Protein AF-A0AB73KY58-F1 (afdb_monomer)

Radius of gyration: 28.58 Å; Cα contacts (8 Å, |Δi|>4): 108; chains: 1; bounding box: 56×26×96 Å

Structure (mmCIF, N/CA/C/O backbone):
data_AF-A0AB73KY58-F1
#
_entry.id   AF-A0AB73KY58-F1
#
loop_
_atom_site.group_PDB
_atom_site.id
_atom_site.type_symbol
_atom_site.label_atom_id
_atom_site.label_alt_id
_atom_site.label_comp_id
_atom_site.label_asym_id
_atom_site.label_entity_id
_atom_site.label_seq_id
_atom_site.pdbx_PDB_ins_code
_atom_site.Cartn_x
_atom_site.Cartn_y
_atom_site.Cartn_z
_atom_site.occupancy
_atom_site.B_iso_or_equiv
_atom_site.auth_seq_id
_atom_site.auth_comp_id
_atom_site.auth_asym_id
_atom_site.auth_atom_id
_atom_site.pdbx_PDB_model_num
ATOM 1 N N . VAL A 1 1 ? 0.627 1.378 1.146 1.00 59.81 1 VAL A N 1
ATOM 2 C CA . VAL A 1 1 ? 0.204 0.791 2.442 1.00 59.81 1 VAL A CA 1
ATOM 3 C C . VAL A 1 1 ? -0.352 1.924 3.287 1.00 59.81 1 VAL A C 1
ATOM 5 O O . VAL A 1 1 ? 0.440 2.684 3.802 1.00 59.81 1 VAL A O 1
ATOM 8 N N . HIS A 1 2 ? -1.676 2.113 3.322 1.00 84.25 2 HIS A N 1
ATOM 9 C CA . HIS A 1 2 ? -2.303 3.231 4.059 1.00 84.25 2 HIS A CA 1
ATOM 10 C C . HIS A 1 2 ? -3.602 2.809 4.751 1.00 84.25 2 HIS A C 1
ATOM 12 O O . HIS A 1 2 ? -3.779 3.080 5.932 1.00 84.25 2 HIS A O 1
ATOM 18 N N . VAL A 1 3 ? -4.466 2.043 4.069 1.00 92.62 3 VAL A N 1
ATOM 19 C CA . VAL A 1 3 ? -5.686 1.461 4.668 1.00 92.62 3 VAL A CA 1
ATOM 20 C C . VAL A 1 3 ? -5.381 0.729 5.979 1.00 92.62 3 VAL A C 1
ATOM 22 O O . VAL A 1 3 ? -6.012 1.001 6.996 1.00 92.62 3 VAL A O 1
ATOM 25 N N . ALA A 1 4 ? -4.373 -0.152 5.969 1.00 94.31 4 ALA A N 1
ATOM 26 C CA . ALA A 1 4 ? -3.958 -0.901 7.152 1.00 94.31 4 ALA A CA 1
ATOM 27 C C . ALA A 1 4 ? -3.543 0.013 8.312 1.00 94.31 4 ALA A C 1
ATOM 29 O O . ALA A 1 4 ? -3.963 -0.222 9.439 1.00 94.31 4 ALA A O 1
ATOM 30 N N . GLU A 1 5 ? -2.787 1.079 8.047 1.00 95.12 5 GLU A N 1
ATOM 31 C CA . GLU A 1 5 ? -2.341 2.031 9.073 1.00 95.12 5 GLU A CA 1
ATOM 32 C C . GLU A 1 5 ? -3.530 2.742 9.733 1.00 95.12 5 GLU A C 1
ATOM 34 O O . GLU A 1 5 ? -3.590 2.848 10.960 1.00 95.12 5 GLU A O 1
ATOM 39 N N . TYR A 1 6 ? -4.519 3.167 8.939 1.00 96.50 6 TYR A N 1
ATOM 40 C CA . TYR A 1 6 ? -5.745 3.771 9.463 1.00 96.50 6 TYR A CA 1
ATOM 41 C C . TYR A 1 6 ? -6.571 2.776 10.283 1.00 96.50 6 TYR A C 1
ATOM 43 O O . TYR A 1 6 ? -7.040 3.133 11.365 1.00 96.50 6 TYR A O 1
ATOM 51 N N . CYS A 1 7 ? -6.720 1.533 9.814 1.00 96.75 7 CYS A N 1
ATOM 52 C CA . CYS A 1 7 ? -7.422 0.490 10.563 1.00 96.75 7 CYS A CA 1
ATOM 53 C C . CYS A 1 7 ? -6.724 0.176 11.890 1.00 96.75 7 CYS A C 1
ATOM 55 O O . CYS A 1 7 ? -7.390 0.105 12.916 1.00 96.75 7 CYS A O 1
ATOM 57 N N . TRP A 1 8 ? -5.395 0.060 11.906 1.00 97.62 8 TRP A N 1
ATOM 58 C CA . TRP A 1 8 ? -4.621 -0.156 13.132 1.00 97.62 8 TRP A CA 1
ATOM 59 C C . TRP A 1 8 ? -4.722 1.016 14.106 1.00 97.62 8 TRP A C 1
ATOM 61 O O . TRP A 1 8 ? -4.942 0.824 15.301 1.00 97.62 8 TRP A O 1
ATOM 71 N N . THR A 1 9 ? -4.643 2.242 13.593 1.00 96.88 9 THR A N 1
ATOM 72 C CA . THR A 1 9 ? -4.819 3.449 14.410 1.00 96.88 9 THR A CA 1
ATOM 73 C C . THR A 1 9 ? -6.217 3.490 15.033 1.00 96.88 9 THR A C 1
ATOM 75 O O . THR A 1 9 ? -6.359 3.817 16.210 1.00 96.88 9 THR A O 1
ATOM 78 N N . ALA A 1 10 ? -7.251 3.100 14.280 1.00 97.31 10 ALA A N 1
ATOM 79 C CA . ALA A 1 10 ? -8.606 2.965 14.804 1.00 97.31 10 ALA A CA 1
ATOM 80 C C . ALA A 1 10 ? -8.734 1.816 15.819 1.00 97.31 10 ALA A C 1
ATOM 82 O O . ALA A 1 10 ? -9.376 2.003 16.847 1.00 97.31 10 ALA A O 1
ATOM 83 N N . ALA A 1 11 ? -8.080 0.671 15.597 1.00 97.88 11 ALA A N 1
ATOM 84 C CA . ALA A 1 11 ? -8.063 -0.450 16.540 1.00 97.88 11 ALA A CA 1
ATOM 85 C C . ALA A 1 11 ? -7.522 -0.019 17.911 1.00 97.88 11 ALA A C 1
ATOM 87 O O . ALA A 1 11 ? -8.091 -0.352 18.951 1.00 97.88 11 ALA A O 1
ATOM 88 N N . HIS A 1 12 ? -6.472 0.808 17.914 1.00 97.44 12 HIS A N 1
ATOM 89 C CA . HIS A 1 12 ? -5.882 1.356 19.134 1.00 97.44 12 HIS A CA 1
ATOM 90 C C . HIS A 1 12 ? -6.764 2.382 19.865 1.00 97.44 12 HIS A C 1
ATOM 92 O O . HIS A 1 12 ? -6.483 2.731 21.014 1.00 97.44 12 HIS A O 1
ATOM 98 N N . ALA A 1 13 ? -7.857 2.843 19.247 1.00 96.94 13 ALA A N 1
ATOM 99 C CA . ALA A 1 13 ? -8.878 3.624 19.939 1.00 96.94 13 ALA A CA 1
ATOM 100 C C . ALA A 1 13 ? -9.736 2.754 20.879 1.00 96.94 13 ALA A C 1
ATOM 102 O O . ALA A 1 13 ? -10.171 3.245 21.927 1.00 96.94 13 ALA A O 1
ATOM 103 N N . PHE A 1 14 ? -9.943 1.482 20.519 1.00 96.50 14 PHE A N 1
ATOM 104 C CA . PHE A 1 14 ? -10.747 0.505 21.262 1.00 96.50 14 PHE A CA 1
ATOM 105 C C . PHE A 1 14 ? -9.900 -0.341 22.219 1.00 96.50 14 PHE A C 1
ATOM 107 O O . PHE A 1 14 ? -10.304 -0.600 23.352 1.00 96.50 14 PHE A O 1
ATOM 114 N N . HIS A 1 15 ? -8.699 -0.737 21.794 1.00 96.94 15 HIS A N 1
ATOM 115 C CA . HIS A 1 15 ? -7.878 -1.722 22.497 1.00 96.94 15 HIS A CA 1
ATOM 116 C C . HIS A 1 15 ? -6.430 -1.237 22.696 1.00 96.94 15 HIS A C 1
ATOM 118 O O . HIS A 1 15 ? -5.907 -0.503 21.857 1.00 96.94 15 HIS A O 1
ATOM 124 N N . PRO A 1 16 ? -5.734 -1.634 23.779 1.00 96.19 16 PRO A N 1
ATOM 125 C CA . PRO A 1 16 ? -4.344 -1.233 24.001 1.00 96.19 16 PRO A CA 1
ATOM 126 C C . PRO A 1 16 ? -3.400 -1.666 22.860 1.00 96.19 16 PRO A C 1
ATOM 128 O O . PRO A 1 16 ? -3.583 -2.750 22.294 1.00 96.19 16 PRO A O 1
ATOM 131 N N . PRO A 1 17 ? -2.359 -0.879 22.534 1.00 95.56 17 PRO A N 1
ATOM 132 C CA . PRO A 1 17 ? -1.318 -1.305 21.600 1.00 95.56 17 PRO A CA 1
ATOM 133 C C . PRO A 1 17 ? -0.643 -2.615 22.023 1.00 95.56 17 PRO A C 1
ATOM 135 O O . PRO A 1 17 ? -0.339 -2.804 23.198 1.00 95.56 17 PRO A O 1
ATOM 138 N N . GLY A 1 18 ? -0.423 -3.517 21.061 1.00 93.88 18 GLY A N 1
ATOM 139 C CA . GLY A 1 18 ? 0.158 -4.847 21.299 1.00 93.88 18 GLY A CA 1
ATOM 140 C C . GLY A 1 18 ? -0.786 -5.866 21.951 1.00 93.88 18 GLY A C 1
ATOM 141 O O . GLY A 1 18 ? -0.338 -6.941 22.339 1.00 93.88 18 GLY A O 1
ATOM 142 N N . SER A 1 19 ? -2.074 -5.540 22.109 1.00 97.69 19 SER A N 1
ATOM 143 C CA . SER A 1 19 ? -3.078 -6.491 22.596 1.00 97.69 19 SER A CA 1
ATOM 144 C C . SER A 1 19 ? -3.600 -7.395 21.476 1.00 97.69 19 SER A C 1
ATOM 146 O O . SER A 1 19 ? -3.743 -6.971 20.325 1.00 97.69 19 SER A O 1
ATOM 148 N N . ARG A 1 20 ? -3.954 -8.635 21.830 1.00 97.69 20 ARG A N 1
ATOM 149 C CA . ARG A 1 20 ? -4.544 -9.603 20.893 1.00 97.69 20 ARG A CA 1
ATOM 150 C C . ARG A 1 20 ? -5.929 -9.158 20.419 1.00 97.69 20 ARG A C 1
ATOM 152 O O . ARG A 1 20 ? -6.349 -9.482 19.312 1.00 97.69 20 ARG A O 1
ATOM 159 N N . GLU A 1 21 ? -6.637 -8.404 21.249 1.00 97.75 21 GLU A N 1
ATOM 160 C CA . GLU A 1 21 ? -7.918 -7.790 20.923 1.00 97.75 21 GLU A CA 1
ATOM 161 C C . GLU A 1 21 ? -7.753 -6.744 19.812 1.00 97.75 21 GLU A C 1
ATOM 163 O O . GLU A 1 21 ? -8.520 -6.764 18.852 1.00 97.75 21 GLU A O 1
ATOM 168 N N . ALA A 1 22 ? -6.715 -5.895 19.877 1.00 97.50 22 ALA A N 1
ATOM 169 C CA . ALA A 1 22 ? -6.402 -4.949 18.802 1.00 97.50 22 ALA A CA 1
ATOM 170 C C . ALA A 1 22 ? -6.052 -5.670 17.491 1.00 97.50 22 ALA A C 1
ATOM 172 O O . ALA A 1 22 ? -6.542 -5.280 16.433 1.00 97.50 22 ALA A O 1
ATOM 173 N N . GLU A 1 23 ? -5.238 -6.729 17.568 1.00 97.62 23 GLU A N 1
ATOM 174 C CA . GLU A 1 23 ? -4.880 -7.572 16.418 1.00 97.62 23 GLU A CA 1
ATOM 175 C C . GLU A 1 23 ? -6.106 -8.194 15.754 1.00 97.62 23 GLU A C 1
ATOM 177 O O . GLU A 1 23 ? -6.289 -8.062 14.545 1.00 97.62 23 GLU A O 1
ATOM 182 N N . THR A 1 24 ? -6.963 -8.834 16.550 1.00 98.06 24 THR A N 1
ATOM 183 C CA . THR A 1 24 ? -8.178 -9.496 16.058 1.00 98.06 24 THR A CA 1
ATOM 184 C C . THR A 1 24 ? -9.112 -8.476 15.418 1.00 98.06 24 THR A C 1
ATOM 186 O O . THR A 1 24 ? -9.555 -8.660 14.288 1.00 98.06 24 THR A O 1
ATOM 189 N N . TRP A 1 25 ? -9.338 -7.348 16.093 1.00 98.06 25 TRP A N 1
ATOM 190 C CA . TRP A 1 25 ? -10.201 -6.289 15.587 1.00 98.06 25 TRP A CA 1
ATOM 191 C C . TRP A 1 25 ? -9.691 -5.719 14.255 1.00 98.06 25 TRP A C 1
ATOM 193 O O . TRP A 1 25 ? -10.465 -5.548 13.309 1.00 98.06 25 TRP A O 1
ATOM 203 N N . ALA A 1 26 ? -8.385 -5.447 14.147 1.00 97.69 26 ALA A N 1
ATOM 204 C CA . ALA A 1 26 ? -7.791 -4.933 12.916 1.00 97.69 26 ALA A CA 1
ATOM 205 C C . ALA A 1 26 ? -7.884 -5.963 11.782 1.00 97.69 26 ALA A C 1
ATOM 207 O O . ALA A 1 26 ? -8.256 -5.605 10.662 1.00 97.69 26 ALA A O 1
ATOM 208 N N . ALA A 1 27 ? -7.597 -7.235 12.070 1.00 97.56 27 ALA A N 1
ATOM 209 C CA . ALA A 1 27 ? -7.695 -8.323 11.105 1.00 97.56 27 ALA A CA 1
ATOM 210 C C . ALA A 1 27 ? -9.125 -8.493 10.571 1.00 97.56 27 ALA A C 1
ATOM 212 O O . ALA A 1 27 ? -9.307 -8.607 9.358 1.00 97.56 27 ALA A O 1
ATOM 213 N N . ASP A 1 28 ? -10.138 -8.431 11.438 1.00 97.94 28 ASP A N 1
ATOM 214 C CA . ASP A 1 28 ? -11.545 -8.551 11.046 1.00 97.94 28 ASP A CA 1
ATOM 215 C C . ASP A 1 28 ? -11.958 -7.426 10.089 1.00 97.94 28 ASP A C 1
ATOM 217 O O . ASP A 1 28 ? -12.532 -7.674 9.022 1.00 97.94 28 ASP A O 1
ATOM 221 N N . LYS A 1 29 ? -11.620 -6.173 10.424 1.00 97.75 29 LYS A N 1
ATOM 222 C CA . LYS A 1 29 ? -11.950 -5.018 9.574 1.00 97.75 29 LYS A CA 1
ATOM 223 C C . LYS A 1 29 ? -11.192 -5.040 8.254 1.00 97.75 29 LYS A C 1
ATOM 225 O O . LYS A 1 29 ? -11.796 -4.788 7.212 1.00 97.75 29 LYS A O 1
ATOM 230 N N . LEU A 1 30 ? -9.909 -5.396 8.266 1.00 97.19 30 LEU A N 1
ATOM 231 C CA . LEU A 1 30 ? -9.120 -5.520 7.040 1.00 97.19 30 LEU A CA 1
ATOM 232 C C . LEU A 1 30 ? -9.628 -6.648 6.146 1.00 97.19 30 LEU A C 1
ATOM 234 O O . LEU A 1 30 ? -9.729 -6.455 4.939 1.00 97.19 30 LEU A O 1
ATOM 238 N N . THR A 1 31 ? -10.027 -7.781 6.721 1.00 97.50 31 THR A N 1
ATOM 239 C CA . THR A 1 31 ? -10.628 -8.891 5.969 1.00 97.50 31 THR A CA 1
ATOM 240 C C . THR A 1 31 ? -11.934 -8.461 5.306 1.00 97.50 31 THR A C 1
ATOM 242 O O . THR A 1 31 ? -12.145 -8.738 4.127 1.00 97.50 31 THR A O 1
ATOM 245 N N . ALA A 1 32 ? -12.788 -7.717 6.016 1.00 97.75 32 ALA A N 1
ATOM 246 C CA . ALA A 1 32 ? -14.008 -7.165 5.431 1.00 97.75 32 ALA A CA 1
ATOM 247 C C . ALA A 1 32 ? -13.710 -6.191 4.276 1.00 97.75 32 ALA A C 1
ATOM 249 O O . ALA A 1 32 ? -14.371 -6.252 3.242 1.00 97.75 32 ALA A O 1
ATOM 250 N N . ILE A 1 33 ? -12.705 -5.324 4.421 1.00 97.19 33 ILE A N 1
ATOM 251 C CA . ILE A 1 33 ? -12.285 -4.397 3.360 1.00 97.19 33 ILE A CA 1
ATOM 252 C C . ILE A 1 33 ? -11.747 -5.162 2.141 1.00 97.19 33 ILE A C 1
ATOM 254 O O . ILE A 1 33 ? -12.127 -4.851 1.017 1.00 97.19 33 ILE A O 1
ATOM 258 N N . LEU A 1 34 ? -10.921 -6.193 2.349 1.00 96.00 34 LEU A N 1
ATOM 259 C CA . LEU A 1 34 ? -10.421 -7.063 1.276 1.00 96.00 34 LEU A CA 1
ATOM 260 C C . LEU A 1 34 ? -11.552 -7.795 0.541 1.00 96.00 34 LEU A C 1
ATOM 262 O O . LEU A 1 34 ? -11.438 -8.045 -0.653 1.00 96.00 34 LEU A O 1
ATOM 266 N N . ALA A 1 35 ? -12.652 -8.087 1.234 1.00 96.81 35 ALA A N 1
ATOM 267 C CA . ALA A 1 35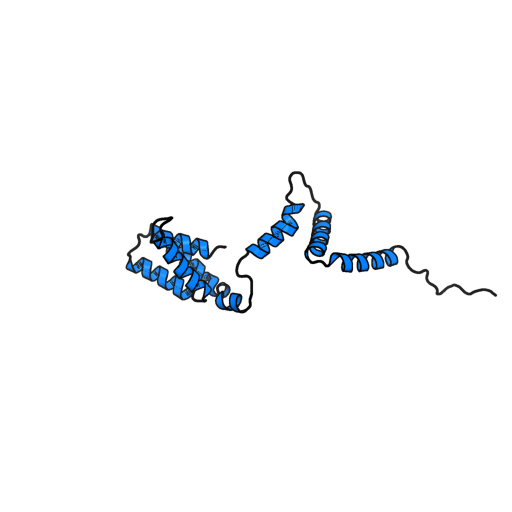 ? -13.867 -8.658 0.660 1.00 96.81 35 ALA A CA 1
ATOM 268 C C . ALA A 1 35 ? -14.798 -7.615 -0.002 1.00 96.81 35 ALA A C 1
ATOM 270 O O . ALA A 1 35 ? -15.953 -7.924 -0.282 1.00 96.81 35 ALA A O 1
ATOM 271 N N . GLY A 1 36 ? -14.337 -6.378 -0.230 1.00 96.44 36 GLY A N 1
ATOM 272 C CA . GLY A 1 36 ? -15.119 -5.328 -0.896 1.00 96.44 36 GLY A CA 1
ATOM 273 C C . GLY A 1 36 ? -16.120 -4.610 0.016 1.00 96.44 36 GLY A C 1
ATOM 274 O O . GLY A 1 36 ? -16.964 -3.847 -0.449 1.00 96.44 36 GLY A O 1
ATOM 275 N N . HIS A 1 37 ? -16.049 -4.814 1.334 1.00 97.69 37 HIS A N 1
ATOM 276 C CA . HIS A 1 37 ? -16.998 -4.247 2.298 1.00 97.69 37 HIS A CA 1
ATOM 277 C C . HIS A 1 37 ? -16.447 -3.024 3.044 1.00 97.69 37 HIS A C 1
ATOM 279 O O . HIS A 1 37 ? -16.710 -2.857 4.237 1.00 97.69 37 HIS A O 1
ATOM 285 N N . ALA A 1 38 ? -15.686 -2.162 2.362 1.00 97.31 38 ALA A N 1
ATOM 286 C CA . ALA A 1 38 ? -15.038 -1.003 2.979 1.00 97.31 38 ALA A CA 1
ATOM 287 C C . ALA A 1 38 ? -16.028 -0.002 3.604 1.00 97.31 38 ALA A C 1
ATOM 289 O O . ALA A 1 38 ? -15.823 0.431 4.738 1.00 97.31 38 ALA A O 1
ATOM 290 N N . ASP A 1 39 ? -17.126 0.309 2.910 1.00 97.69 39 ASP A N 1
ATOM 291 C CA . ASP A 1 39 ? -18.170 1.219 3.407 1.00 97.69 39 ASP A CA 1
ATOM 292 C C . ASP A 1 39 ? -18.875 0.665 4.657 1.00 97.69 39 ASP A C 1
ATOM 294 O O . ASP A 1 39 ? -19.017 1.338 5.684 1.00 97.69 39 ASP A O 1
ATOM 298 N N . ARG A 1 40 ? -19.223 -0.628 4.618 1.00 97.88 40 ARG A N 1
ATOM 299 C CA . ARG A 1 40 ? -19.792 -1.334 5.770 1.00 97.88 40 ARG A CA 1
ATOM 300 C C . ARG A 1 40 ? -18.827 -1.322 6.953 1.00 97.88 40 ARG A C 1
ATOM 302 O O . ARG A 1 40 ? -19.238 -0.997 8.063 1.00 97.88 40 ARG A O 1
ATOM 309 N N . ALA A 1 41 ? -17.553 -1.646 6.726 1.00 97.75 41 ALA A N 1
ATOM 310 C CA . ALA A 1 41 ? -16.539 -1.649 7.775 1.00 97.75 41 ALA A CA 1
ATOM 311 C C 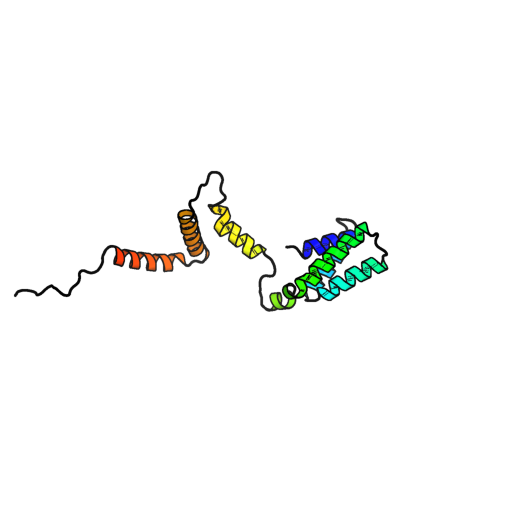. ALA A 1 41 ? -16.406 -0.262 8.424 1.00 97.75 41 ALA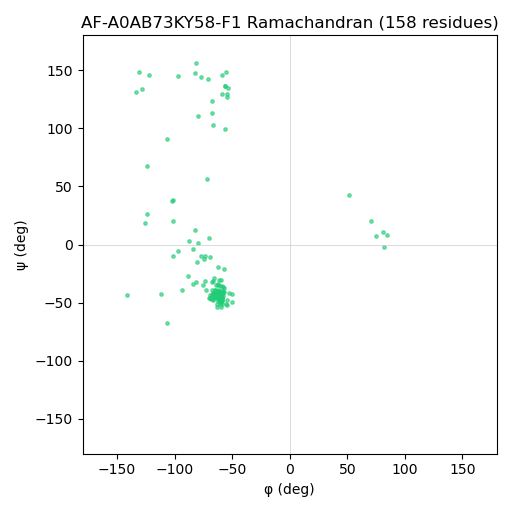 A C 1
ATOM 313 O O . ALA A 1 41 ? -16.427 -0.169 9.651 1.00 97.75 41 ALA A O 1
ATOM 314 N N . ALA A 1 42 ? -16.358 0.809 7.623 1.00 97.75 42 ALA A N 1
ATOM 315 C CA . ALA A 1 42 ? -16.317 2.185 8.113 1.00 97.75 42 ALA A CA 1
ATOM 316 C C . ALA A 1 42 ? -17.543 2.524 8.980 1.00 97.75 42 ALA A C 1
ATOM 318 O O . ALA A 1 42 ? -17.398 3.047 10.089 1.00 97.75 42 ALA A O 1
ATOM 319 N N . THR A 1 43 ? -18.742 2.173 8.512 1.00 98.00 43 THR A N 1
ATOM 320 C CA . THR A 1 43 ? -19.998 2.401 9.241 1.00 98.00 43 THR A CA 1
ATOM 321 C C . THR A 1 43 ? -20.025 1.648 10.572 1.00 98.00 43 THR A C 1
ATOM 323 O O . THR A 1 43 ? -20.334 2.233 11.612 1.00 98.00 43 THR A O 1
ATOM 326 N N . GLU A 1 44 ? -19.648 0.367 10.571 1.00 97.75 44 GLU A N 1
ATOM 327 C CA . GLU A 1 44 ? -19.586 -0.461 11.779 1.00 97.75 44 GLU A CA 1
ATOM 328 C C . GLU A 1 44 ? -18.595 0.098 12.807 1.00 97.75 44 GLU A C 1
ATOM 330 O O . GLU A 1 44 ? -18.896 0.119 13.999 1.00 97.75 44 GLU A O 1
ATOM 335 N N . MET A 1 45 ? -17.429 0.580 12.364 1.00 97.25 45 MET A N 1
ATOM 336 C CA . MET A 1 45 ? -16.427 1.186 13.248 1.00 97.25 45 MET A CA 1
ATOM 337 C C . MET A 1 45 ? -16.970 2.443 13.941 1.00 97.25 45 MET A C 1
ATOM 339 O O . MET A 1 45 ? -16.829 2.595 15.157 1.00 97.25 45 MET A O 1
ATOM 343 N N . THR A 1 46 ? -17.637 3.329 13.195 1.00 97.31 46 THR A N 1
ATOM 344 C CA . THR A 1 46 ? -18.262 4.534 13.762 1.00 97.31 46 THR A CA 1
ATOM 345 C C . THR A 1 46 ? -19.404 4.183 14.719 1.00 97.31 46 THR A C 1
ATOM 347 O O . THR A 1 46 ? -19.511 4.782 15.794 1.00 97.31 46 THR A O 1
ATOM 350 N N . ALA A 1 47 ? -20.228 3.191 14.369 1.00 97.75 47 ALA A N 1
ATOM 351 C CA . ALA A 1 47 ? -21.313 2.714 15.221 1.00 97.75 47 ALA A CA 1
ATOM 352 C C . ALA A 1 47 ? -20.786 2.125 16.540 1.00 97.75 47 ALA A C 1
ATOM 354 O O . ALA A 1 47 ? -21.286 2.477 17.609 1.00 97.75 47 ALA A O 1
ATOM 355 N N . GLN A 1 48 ? -19.731 1.308 16.485 1.00 97.62 48 GLN A N 1
ATOM 356 C CA . GLN A 1 48 ? -19.081 0.753 17.672 1.00 97.62 48 GLN A CA 1
ATOM 357 C C . GLN A 1 48 ? -18.509 1.865 18.565 1.00 97.62 48 GLN A C 1
ATOM 359 O O . GLN A 1 48 ? -18.770 1.890 19.766 1.00 97.62 48 GLN A O 1
ATOM 364 N N . ALA A 1 49 ? -17.813 2.851 17.984 1.00 97.38 49 ALA A N 1
ATOM 365 C CA . ALA A 1 49 ? -17.289 3.994 18.737 1.00 97.38 49 ALA A CA 1
ATOM 366 C C . ALA A 1 49 ? -18.394 4.793 19.450 1.00 97.38 49 ALA A C 1
ATOM 368 O O . ALA A 1 49 ? -18.176 5.350 20.529 1.00 97.38 49 ALA A O 1
ATOM 369 N N . ALA A 1 50 ? -19.579 4.915 18.841 1.00 97.06 50 ALA A N 1
ATOM 370 C CA . ALA A 1 50 ? -20.746 5.534 19.468 1.00 97.06 50 ALA A CA 1
ATOM 371 C C . ALA A 1 50 ? -21.317 4.667 20.600 1.00 97.06 50 ALA A C 1
ATOM 373 O O . ALA A 1 50 ? -21.541 5.189 21.691 1.00 97.06 50 ALA A O 1
ATOM 374 N N . ALA A 1 51 ? -21.482 3.362 20.372 1.00 97.62 51 ALA A N 1
ATOM 375 C CA . ALA A 1 51 ? -22.007 2.421 21.359 1.00 97.62 51 ALA A CA 1
ATOM 376 C C . ALA A 1 51 ? -21.136 2.350 22.624 1.00 97.62 51 ALA A C 1
ATOM 378 O O . ALA A 1 51 ? -21.662 2.425 23.731 1.00 97.62 51 ALA A O 1
ATOM 379 N N . GLU A 1 52 ? -19.811 2.305 22.466 1.00 96.62 52 GLU A N 1
ATOM 380 C CA . GLU A 1 52 ? -18.841 2.290 23.573 1.00 96.62 52 GLU A CA 1
ATOM 381 C C . GLU A 1 52 ? -18.573 3.679 24.179 1.00 96.62 52 GLU A C 1
ATOM 383 O O . GLU A 1 52 ? -17.760 3.816 25.089 1.00 96.62 52 GLU A O 1
ATOM 388 N N . GLN A 1 53 ? -19.239 4.725 23.673 1.00 96.44 53 GLN A N 1
ATOM 389 C CA . GLN A 1 53 ? -19.097 6.108 24.142 1.00 96.44 53 GLN A CA 1
ATOM 390 C C . GLN A 1 53 ? -17.633 6.57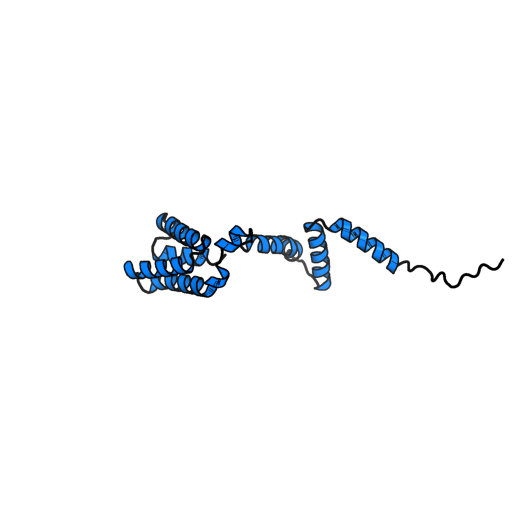1 24.208 1.00 96.44 53 GLN A C 1
ATOM 392 O O . GLN A 1 53 ? -17.221 7.258 25.145 1.00 96.44 53 GLN A O 1
ATOM 397 N N . LEU A 1 54 ? -16.842 6.228 23.179 1.00 95.94 54 LEU A N 1
ATOM 398 C CA . LEU A 1 54 ? -15.433 6.610 23.131 1.00 95.94 54 LEU A CA 1
ATOM 399 C C . LEU A 1 54 ? -15.263 8.129 23.322 1.00 95.94 54 LEU A C 1
ATOM 401 O O . LEU A 1 54 ? -15.969 8.905 22.653 1.00 95.94 54 LEU A O 1
ATOM 405 N N . PRO A 1 55 ? -14.304 8.562 24.170 1.00 95.25 55 PRO A N 1
ATOM 406 C CA . PRO A 1 55 ? -13.968 9.970 24.337 1.00 95.25 55 PRO A CA 1
ATOM 407 C C . PRO A 1 55 ? -13.600 10.614 23.002 1.00 95.25 55 PRO A C 1
ATOM 409 O O . PRO A 1 55 ? -12.991 9.966 22.148 1.00 95.25 55 PRO A O 1
ATOM 412 N N . ALA A 1 56 ? -13.896 11.907 22.845 1.00 93.25 56 ALA A N 1
ATOM 413 C CA . ALA A 1 56 ? -13.653 12.645 21.601 1.00 93.25 56 ALA A CA 1
ATOM 414 C C . ALA A 1 56 ? -12.217 12.469 21.068 1.00 93.25 56 ALA A C 1
ATOM 416 O O . ALA A 1 56 ? -12.030 12.194 19.887 1.00 93.25 56 ALA A O 1
ATOM 417 N N . ALA A 1 57 ? -11.219 12.512 21.958 1.00 92.12 57 ALA A N 1
ATOM 418 C CA . ALA A 1 57 ? -9.813 12.331 21.600 1.00 92.12 57 ALA A CA 1
ATOM 419 C C . ALA A 1 57 ? -9.508 10.963 20.956 1.00 92.12 57 ALA A C 1
ATOM 421 O O . ALA A 1 57 ? -8.678 10.886 20.057 1.00 92.12 57 ALA A O 1
ATOM 422 N N . ARG A 1 58 ? -10.179 9.885 21.387 1.00 92.25 58 ARG A N 1
ATOM 423 C CA . ARG A 1 58 ? -10.011 8.543 20.797 1.00 92.25 58 ARG A CA 1
ATOM 424 C C . ARG A 1 58 ? -10.879 8.347 19.559 1.00 92.25 58 ARG A C 1
ATOM 426 O O . ARG A 1 58 ? -10.461 7.690 18.612 1.00 92.25 58 ARG A O 1
ATOM 433 N N . ARG A 1 59 ? -12.072 8.948 19.544 1.00 95.38 59 ARG A N 1
ATOM 434 C CA . ARG A 1 59 ? -13.003 8.894 18.410 1.00 95.38 59 ARG A CA 1
ATOM 435 C C . ARG A 1 59 ? -12.397 9.480 17.134 1.00 95.38 59 ARG A C 1
ATOM 437 O O . ARG A 1 59 ? -12.714 8.994 16.056 1.00 95.38 59 ARG A O 1
ATOM 444 N N . GLU A 1 60 ? -11.501 10.460 17.245 1.00 96.44 60 GLU A N 1
ATOM 445 C CA . GLU A 1 60 ? -10.856 11.090 16.085 1.00 96.44 60 GLU A CA 1
ATOM 446 C C . GLU A 1 60 ? -10.098 10.093 15.193 1.00 96.44 60 GLU A C 1
ATOM 448 O O . GLU A 1 60 ? -10.150 10.201 13.966 1.00 96.44 60 GLU A O 1
ATOM 453 N N . ALA A 1 61 ? -9.461 9.075 15.783 1.00 96.50 61 ALA A N 1
ATOM 454 C CA . ALA A 1 61 ? -8.803 8.005 15.032 1.00 96.50 61 ALA A CA 1
ATOM 455 C C . ALA A 1 61 ? -9.803 7.212 14.172 1.00 96.50 61 ALA A C 1
ATOM 457 O O . ALA A 1 61 ? -9.557 6.952 12.993 1.00 96.50 61 ALA A O 1
ATOM 458 N N . VAL A 1 62 ? -10.967 6.888 14.745 1.00 97.75 62 VAL A N 1
ATOM 459 C CA . VAL A 1 62 ? -12.054 6.182 14.053 1.00 97.75 62 VAL A CA 1
ATOM 460 C C . VAL A 1 62 ? -12.656 7.058 12.954 1.00 97.75 62 VAL A C 1
ATOM 462 O O . VAL A 1 62 ? -12.785 6.604 11.821 1.00 97.75 62 VAL A O 1
ATOM 465 N N . THR A 1 63 ? -12.949 8.328 13.250 1.00 97.50 63 THR A N 1
ATOM 466 C CA . THR A 1 63 ? -13.468 9.301 12.273 1.00 97.50 63 THR A CA 1
ATOM 467 C C . THR A 1 63 ? -12.509 9.487 11.100 1.00 97.50 63 THR A C 1
ATOM 469 O O . THR A 1 63 ? -12.929 9.537 9.943 1.00 97.50 63 THR A O 1
ATOM 472 N N . THR A 1 64 ? -11.208 9.563 11.380 1.00 97.56 64 THR A N 1
ATOM 473 C CA . THR A 1 64 ? -10.178 9.701 10.351 1.00 97.56 64 THR A CA 1
ATOM 474 C C . THR A 1 64 ? -10.124 8.467 9.456 1.00 97.56 64 THR A C 1
ATOM 476 O O . THR A 1 64 ? -10.117 8.615 8.233 1.00 97.56 64 THR A O 1
ATOM 479 N N . CYS A 1 65 ? -10.153 7.264 10.038 1.00 97.69 65 CYS A N 1
ATOM 480 C CA . CYS A 1 65 ? -10.207 6.023 9.269 1.00 97.69 65 CYS A CA 1
ATOM 481 C C . CYS A 1 65 ? -11.483 5.943 8.417 1.00 97.69 65 CYS A C 1
ATOM 483 O O . CYS A 1 65 ? -11.397 5.701 7.216 1.00 97.69 65 CYS A O 1
ATOM 485 N N . HIS A 1 66 ? -12.649 6.252 8.993 1.00 98.06 66 HIS A N 1
ATOM 486 C CA . HIS A 1 66 ? -13.915 6.308 8.263 1.00 98.06 66 HIS A CA 1
ATOM 487 C C . HIS A 1 66 ? -13.836 7.252 7.059 1.00 98.06 66 HIS A C 1
ATOM 489 O O . HIS A 1 66 ? -14.180 6.866 5.943 1.00 98.06 66 HIS A O 1
ATOM 495 N N . ARG A 1 67 ? -13.373 8.493 7.262 1.00 98.00 67 ARG A N 1
ATOM 496 C CA . ARG A 1 67 ? -13.226 9.488 6.188 1.00 98.00 67 ARG A CA 1
ATOM 497 C C . ARG A 1 67 ? -12.283 8.999 5.092 1.00 98.00 67 ARG A C 1
ATOM 499 O O . ARG A 1 67 ? -12.562 9.217 3.919 1.00 98.00 67 ARG A O 1
ATOM 506 N N . TYR A 1 68 ? -11.185 8.343 5.463 1.00 97.31 68 TYR A N 1
ATOM 507 C CA . TYR A 1 68 ? -10.260 7.778 4.489 1.00 97.31 68 TYR A CA 1
ATOM 508 C C . TYR A 1 68 ? -10.935 6.691 3.645 1.00 97.31 68 TYR A C 1
ATOM 510 O O . TYR A 1 68 ? -10.919 6.790 2.423 1.00 97.31 68 TYR A O 1
ATOM 518 N N . LEU A 1 69 ? -11.582 5.708 4.279 1.00 97.19 69 LEU A N 1
ATOM 519 C CA . LEU A 1 69 ? -12.251 4.610 3.574 1.00 97.19 69 LEU A CA 1
ATOM 520 C C . LEU A 1 69 ? -13.366 5.121 2.656 1.00 97.19 69 LEU A C 1
ATOM 522 O O . LEU A 1 69 ? -13.373 4.824 1.466 1.00 97.19 69 LEU A O 1
ATOM 526 N N . THR A 1 70 ? -14.268 5.941 3.195 1.00 97.31 70 THR A N 1
ATOM 527 C CA . THR A 1 70 ? -15.418 6.477 2.447 1.00 97.31 70 THR A CA 1
ATOM 528 C C . THR A 1 70 ? -15.007 7.429 1.322 1.00 97.31 70 THR A C 1
ATOM 530 O O . THR A 1 70 ? -15.652 7.459 0.280 1.00 97.31 70 THR A O 1
ATOM 533 N N . GLY A 1 71 ? -13.900 8.159 1.481 1.00 97.12 71 GLY A N 1
ATOM 534 C CA . GLY A 1 71 ? -13.347 9.015 0.430 1.00 97.12 71 GLY A CA 1
ATOM 535 C C . GLY A 1 71 ? -12.643 8.264 -0.706 1.00 97.12 71 GLY A C 1
ATOM 536 O O . GLY A 1 71 ? -12.343 8.878 -1.725 1.00 97.12 71 GLY A O 1
ATOM 537 N N . HIS A 1 72 ? -12.369 6.965 -0.544 1.00 95.56 72 HIS A N 1
ATOM 538 C CA . HIS A 1 72 ? -11.623 6.155 -1.514 1.00 95.56 72 HIS A CA 1
ATOM 539 C C . HIS A 1 72 ? -12.379 4.890 -1.944 1.00 95.56 72 HIS A C 1
ATOM 541 O O . HIS A 1 72 ? -11.752 3.979 -2.472 1.00 95.56 72 HIS A O 1
ATOM 547 N N . LEU A 1 73 ? -13.700 4.800 -1.746 1.00 95.25 73 LEU A N 1
ATOM 548 C CA . LEU A 1 73 ? -14.467 3.575 -2.038 1.00 95.25 73 LEU A CA 1
ATOM 549 C C . LEU A 1 73 ? -14.250 3.054 -3.465 1.00 95.25 73 LEU A C 1
ATOM 551 O O . LEU A 1 73 ? -13.995 1.864 -3.630 1.00 95.25 73 LEU A O 1
ATOM 555 N N . ASP A 1 74 ? -14.212 3.949 -4.455 1.00 93.75 74 ASP A N 1
ATOM 556 C CA . ASP A 1 74 ? -13.959 3.614 -5.867 1.00 93.75 74 ASP A CA 1
ATOM 557 C C . ASP A 1 74 ? -12.571 2.984 -6.113 1.00 93.75 74 ASP A C 1
ATOM 559 O O . ASP A 1 74 ? -12.326 2.354 -7.139 1.00 93.75 74 ASP A O 1
ATOM 563 N N . GLN A 1 75 ? -11.633 3.161 -5.182 1.00 91.69 75 GLN A N 1
ATOM 564 C CA . GLN A 1 75 ? -10.271 2.617 -5.232 1.00 91.69 75 GLN A CA 1
ATOM 565 C C . GLN A 1 75 ? -10.112 1.371 -4.344 1.00 91.69 75 GLN A C 1
ATOM 567 O O . GLN A 1 75 ? -9.082 0.700 -4.401 1.00 91.69 75 GLN A O 1
ATOM 572 N N . LEU A 1 76 ? -11.114 1.057 -3.515 1.00 94.06 76 LEU A N 1
ATOM 573 C CA . LEU A 1 76 ? -11.095 -0.029 -2.529 1.00 94.06 76 LEU A CA 1
ATOM 574 C C . LEU A 1 76 ? -11.865 -1.276 -2.991 1.00 94.06 76 LEU A C 1
ATOM 576 O O . LEU A 1 76 ? -12.210 -2.124 -2.168 1.00 94.06 76 LEU A O 1
ATOM 580 N N . HIS A 1 77 ? -12.085 -1.432 -4.299 1.00 93.69 77 HIS A N 1
ATOM 581 C CA . HIS A 1 77 ? -12.607 -2.657 -4.921 1.00 93.69 77 HIS A CA 1
ATOM 582 C C . HIS A 1 77 ? -11.562 -3.790 -4.926 1.00 93.69 77 HIS A C 1
ATOM 584 O O . HIS A 1 77 ? -11.155 -4.306 -5.971 1.00 93.69 77 HIS A O 1
ATOM 590 N N . TYR A 1 78 ? -11.061 -4.141 -3.740 1.00 94.44 78 TYR A N 1
ATOM 591 C CA . TYR A 1 78 ? -10.019 -5.150 -3.562 1.00 94.44 78 TYR A CA 1
ATOM 592 C C . TYR A 1 78 ? -10.491 -6.555 -3.897 1.00 94.44 78 TYR A C 1
ATOM 594 O O . TYR A 1 78 ? -9.707 -7.335 -4.421 1.00 94.44 78 TYR A O 1
ATOM 602 N N . ASP A 1 79 ? -11.760 -6.861 -3.666 1.00 96.19 79 ASP A N 1
ATOM 603 C CA . ASP A 1 79 ? -12.400 -8.100 -4.097 1.00 96.19 79 ASP A CA 1
ATOM 604 C C . ASP A 1 79 ? -12.241 -8.317 -5.610 1.00 96.19 79 ASP A C 1
ATOM 606 O O . ASP A 1 79 ? -11.793 -9.373 -6.058 1.00 96.19 79 ASP A O 1
ATOM 610 N N . THR A 1 80 ? -12.523 -7.273 -6.390 1.00 96.00 80 THR A N 1
ATOM 611 C CA . THR A 1 80 ? -12.404 -7.281 -7.849 1.00 96.00 80 THR A CA 1
ATOM 612 C C . THR A 1 80 ? -10.942 -7.371 -8.275 1.00 96.00 80 THR A C 1
ATOM 614 O O . THR A 1 80 ? -10.594 -8.197 -9.119 1.00 96.00 80 THR A O 1
ATOM 617 N N . ALA A 1 81 ? -10.070 -6.560 -7.669 1.00 93.31 81 ALA A N 1
ATOM 618 C CA . ALA A 1 81 ? -8.642 -6.566 -7.973 1.00 93.31 81 ALA A CA 1
ATOM 619 C C . ALA A 1 81 ? -8.003 -7.934 -7.687 1.00 93.31 81 ALA A C 1
ATOM 621 O O . ALA A 1 81 ? -7.283 -8.465 -8.529 1.00 93.31 81 ALA A O 1
ATOM 622 N N . LEU A 1 82 ? -8.310 -8.543 -6.540 1.00 93.19 82 LEU A N 1
ATOM 623 C CA . LEU A 1 82 ? -7.803 -9.859 -6.160 1.00 93.19 82 LEU A CA 1
ATOM 624 C C . LEU A 1 82 ? -8.336 -10.961 -7.080 1.00 93.19 82 LEU A C 1
ATOM 626 O O . LEU A 1 82 ? -7.556 -11.810 -7.507 1.00 93.19 82 LEU A O 1
ATOM 630 N N . ALA A 1 83 ? -9.623 -10.927 -7.442 1.00 95.00 83 ALA A N 1
ATOM 631 C CA . ALA A 1 83 ? -10.199 -11.873 -8.398 1.00 95.00 83 ALA A CA 1
ATOM 632 C C . ALA A 1 83 ? -9.553 -11.769 -9.793 1.00 95.00 83 ALA A C 1
ATOM 634 O O . ALA A 1 83 ? -9.385 -12.779 -10.474 1.00 95.00 83 ALA A O 1
ATOM 635 N N . ALA A 1 84 ? -9.152 -10.562 -10.201 1.00 95.44 84 ALA A N 1
ATOM 636 C CA . ALA A 1 84 ? -8.457 -10.306 -11.460 1.00 95.44 84 ALA A CA 1
ATOM 637 C C . ALA A 1 84 ? -6.932 -10.535 -11.393 1.00 95.44 84 ALA A C 1
ATOM 639 O O . ALA A 1 84 ? -6.249 -10.408 -12.411 1.00 95.44 84 ALA A O 1
ATOM 640 N N . GLY A 1 85 ? -6.378 -10.854 -10.217 1.00 91.25 85 GLY A N 1
ATOM 641 C CA . GLY A 1 85 ? -4.935 -11.003 -10.009 1.00 91.25 85 GLY A CA 1
ATOM 642 C C . GLY A 1 85 ? -4.155 -9.684 -10.068 1.00 91.25 85 GLY A C 1
ATOM 643 O O . GLY A 1 85 ? -2.946 -9.689 -10.301 1.00 91.25 85 GLY A O 1
ATOM 644 N N . TRP A 1 86 ? -4.826 -8.547 -9.886 1.00 91.06 86 TRP A N 1
ATOM 645 C CA . TRP A 1 86 ? -4.194 -7.234 -9.884 1.00 91.06 86 TRP A CA 1
ATOM 646 C C . TRP A 1 86 ? -3.473 -6.961 -8.560 1.00 91.06 86 TRP A C 1
ATOM 648 O O . TRP A 1 86 ? -3.953 -7.343 -7.488 1.00 91.06 86 TRP A O 1
ATOM 658 N N . PRO A 1 87 ? -2.327 -6.263 -8.601 1.00 86.31 87 PRO A N 1
ATOM 659 C CA . PRO A 1 8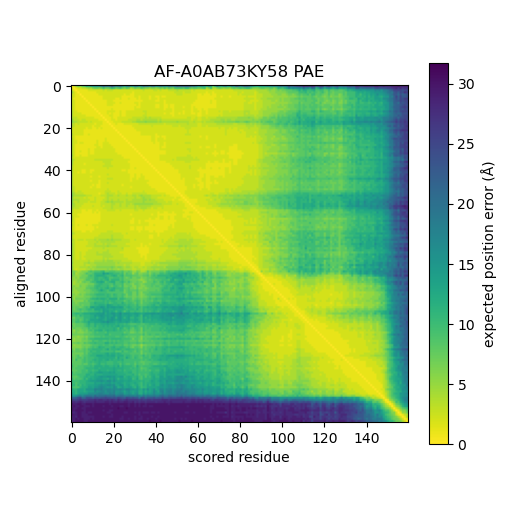7 ? -1.612 -5.900 -7.390 1.00 86.31 87 PRO A CA 1
ATOM 660 C C . PRO A 1 87 ? -2.418 -4.881 -6.572 1.00 86.31 87 PRO A C 1
ATOM 662 O O . PRO A 1 87 ? -2.734 -3.796 -7.049 1.00 86.31 87 PRO A O 1
ATOM 665 N N . ILE A 1 88 ? -2.699 -5.212 -5.310 1.00 87.38 88 ILE A N 1
ATOM 666 C CA . ILE A 1 88 ? -3.363 -4.314 -4.342 1.00 87.38 88 ILE A CA 1
ATOM 667 C C . ILE A 1 88 ? -2.375 -3.589 -3.413 1.00 87.38 88 ILE A C 1
ATOM 669 O O . ILE A 1 88 ? -2.758 -2.741 -2.609 1.00 87.38 88 ILE A O 1
ATOM 673 N N . ALA A 1 89 ? -1.092 -3.940 -3.503 1.00 81.50 89 ALA A N 1
ATOM 674 C CA . ALA A 1 89 ? -0.021 -3.374 -2.700 1.00 81.50 89 ALA A CA 1
ATOM 675 C C . ALA A 1 89 ? 1.053 -2.754 -3.595 1.00 81.50 89 ALA A C 1
ATOM 677 O O . ALA A 1 89 ? 1.388 -3.278 -4.657 1.00 81.50 89 ALA A O 1
ATOM 678 N N . THR A 1 90 ? 1.650 -1.664 -3.117 1.00 80.62 90 THR A N 1
ATOM 679 C CA . THR A 1 90 ? 2.720 -0.937 -3.811 1.00 80.62 90 THR A CA 1
ATOM 680 C C . THR A 1 90 ? 4.058 -1.671 -3.788 1.00 80.62 90 THR A C 1
ATOM 682 O O . THR A 1 90 ? 4.955 -1.287 -4.525 1.00 80.62 90 THR A O 1
ATOM 685 N N . GLY A 1 91 ? 4.200 -2.754 -3.014 1.00 80.75 91 GLY A N 1
ATOM 686 C CA . GLY A 1 91 ? 5.477 -3.447 -2.813 1.00 80.75 91 GLY A CA 1
ATOM 687 C C . GLY A 1 91 ? 6.145 -3.940 -4.100 1.00 80.75 91 GLY A C 1
ATOM 688 O O . GLY A 1 91 ? 7.360 -3.831 -4.227 1.00 80.75 91 GLY A O 1
ATOM 689 N N . ALA A 1 92 ? 5.377 -4.414 -5.086 1.00 82.12 92 ALA A N 1
ATOM 690 C CA . ALA A 1 92 ? 5.935 -4.800 -6.386 1.00 82.12 92 ALA A CA 1
ATOM 691 C C . ALA A 1 92 ? 6.508 -3.589 -7.147 1.00 82.12 92 ALA A C 1
ATOM 693 O O . ALA A 1 92 ? 7.602 -3.662 -7.703 1.00 82.12 92 ALA A O 1
ATOM 694 N N . VAL A 1 93 ? 5.801 -2.455 -7.113 1.00 84.50 93 VAL A N 1
ATOM 695 C CA . VAL A 1 93 ? 6.230 -1.200 -7.747 1.00 84.50 93 VAL A CA 1
ATOM 696 C C . VAL A 1 93 ? 7.432 -0.604 -7.015 1.00 84.50 93 VAL A C 1
ATOM 698 O O . VAL A 1 93 ? 8.420 -0.244 -7.641 1.00 84.50 93 VAL A O 1
ATOM 701 N N . GLU A 1 94 ? 7.390 -0.547 -5.685 1.00 86.38 94 GLU A N 1
ATOM 702 C CA . GLU A 1 94 ? 8.496 -0.073 -4.849 1.00 86.38 94 GLU A CA 1
ATOM 703 C C . GLU A 1 94 ? 9.737 -0.955 -5.002 1.00 86.38 94 GLU A C 1
ATOM 705 O O . GLU A 1 94 ? 10.852 -0.441 -5.077 1.00 86.38 94 GLU A O 1
ATOM 710 N N . GLY A 1 95 ? 9.547 -2.273 -5.094 1.00 87.06 95 GLY A N 1
ATOM 711 C CA . GLY A 1 95 ? 10.606 -3.233 -5.379 1.00 87.06 95 GLY A CA 1
ATOM 712 C C . GLY A 1 95 ? 11.246 -2.978 -6.740 1.00 87.06 95 GLY A C 1
ATOM 713 O O . GLY A 1 95 ? 12.470 -2.901 -6.825 1.00 87.06 95 GLY A O 1
ATOM 714 N N . ALA A 1 96 ? 10.435 -2.759 -7.779 1.00 87.56 96 ALA A N 1
ATOM 715 C CA . ALA A 1 96 ? 10.926 -2.406 -9.107 1.00 87.56 96 ALA A CA 1
ATOM 716 C C . ALA A 1 96 ? 11.677 -1.065 -9.105 1.00 87.56 96 ALA A C 1
ATOM 718 O O . ALA A 1 96 ? 12.786 -0.996 -9.623 1.00 87.56 96 ALA A O 1
ATOM 719 N N . CYS A 1 97 ? 11.138 -0.019 -8.471 1.00 90.06 97 CYS A N 1
ATOM 720 C CA . CYS A 1 97 ? 11.807 1.280 -8.353 1.00 90.06 97 CYS A CA 1
ATOM 721 C C . CYS A 1 97 ? 13.134 1.173 -7.594 1.00 90.06 97 CYS A C 1
ATOM 723 O O . CYS A 1 97 ? 14.146 1.713 -8.038 1.00 90.06 97 CYS A O 1
ATOM 725 N N . ARG A 1 98 ? 13.160 0.451 -6.470 1.00 91.38 98 ARG A N 1
ATOM 726 C CA . ARG A 1 98 ? 14.391 0.210 -5.712 1.00 91.38 98 ARG A CA 1
ATOM 727 C C . ARG A 1 98 ? 15.419 -0.505 -6.580 1.00 91.38 98 ARG A C 1
ATOM 729 O O . ARG A 1 98 ? 16.524 -0.003 -6.756 1.00 91.38 98 ARG A O 1
ATOM 736 N N . HIS A 1 99 ? 15.018 -1.627 -7.170 1.00 92.50 99 HIS A N 1
ATOM 737 C CA . HIS A 1 99 ? 15.908 -2.458 -7.958 1.00 92.50 99 HIS A CA 1
ATOM 738 C C . HIS A 1 99 ? 16.434 -1.723 -9.193 1.00 92.50 99 HIS A C 1
ATOM 740 O O . HIS A 1 99 ? 17.642 -1.615 -9.391 1.00 92.50 99 HIS A O 1
ATOM 746 N N . LEU A 1 100 ? 15.541 -1.179 -10.019 1.00 92.62 100 LEU A N 1
ATOM 747 C CA . LEU A 1 100 ? 15.881 -0.585 -11.308 1.00 92.62 100 LEU A CA 1
ATOM 748 C C . LEU A 1 100 ? 16.543 0.788 -11.169 1.00 92.62 100 LEU A C 1
ATOM 750 O O . LEU A 1 100 ? 17.440 1.110 -11.949 1.00 92.62 100 LEU A O 1
ATOM 754 N N . ILE A 1 101 ? 16.136 1.584 -10.179 1.00 93.06 101 ILE A N 1
ATOM 755 C CA . ILE A 1 101 ? 16.577 2.973 -10.024 1.00 93.06 101 ILE A CA 1
ATOM 756 C C . ILE A 1 101 ? 17.566 3.088 -8.866 1.00 93.06 101 ILE A C 1
ATOM 758 O O . ILE A 1 101 ? 18.750 3.342 -9.101 1.00 93.06 101 ILE A O 1
ATOM 762 N N . ALA A 1 102 ? 17.101 2.877 -7.633 1.00 92.12 102 ALA A N 1
ATOM 763 C CA . ALA A 1 102 ? 17.856 3.225 -6.428 1.00 92.12 102 ALA A CA 1
ATOM 764 C C . ALA A 1 102 ? 19.183 2.460 -6.316 1.00 92.12 102 ALA A C 1
ATOM 766 O O . ALA A 1 102 ? 20.221 3.084 -6.115 1.00 92.12 102 ALA A O 1
ATOM 767 N N . ASP A 1 103 ? 19.191 1.148 -6.576 1.00 94.00 103 ASP A N 1
ATOM 768 C CA . ASP A 1 103 ? 20.393 0.306 -6.448 1.00 94.00 103 ASP A CA 1
ATOM 769 C C . ASP A 1 103 ? 21.581 0.788 -7.304 1.00 94.00 103 ASP A C 1
ATOM 771 O O . ASP A 1 103 ? 22.729 0.433 -7.035 1.00 94.00 103 ASP A O 1
ATOM 775 N N . ARG A 1 104 ? 21.330 1.588 -8.351 1.00 93.94 104 ARG A N 1
ATOM 776 C CA . ARG A 1 104 ? 22.386 2.133 -9.216 1.00 93.94 104 ARG A CA 1
ATOM 777 C C . ARG A 1 104 ? 22.556 3.632 -9.093 1.00 93.94 104 ARG A C 1
ATOM 779 O O . ARG A 1 104 ? 23.698 4.099 -9.149 1.00 93.94 104 ARG A O 1
ATOM 786 N N . LEU A 1 105 ? 21.448 4.366 -9.031 1.00 94.62 105 LEU A N 1
ATOM 787 C CA . LEU A 1 105 ? 21.469 5.821 -9.086 1.00 94.62 105 LEU A CA 1
ATOM 788 C C . LEU A 1 105 ? 21.635 6.459 -7.705 1.00 94.62 105 LEU A C 1
ATOM 790 O O . LEU A 1 105 ? 22.231 7.529 -7.628 1.00 94.62 105 LEU A O 1
ATOM 794 N N . ASP A 1 106 ? 21.195 5.784 -6.641 1.00 93.44 106 ASP A N 1
ATOM 795 C CA . ASP A 1 106 ? 21.187 6.282 -5.259 1.00 93.44 106 ASP A CA 1
ATOM 796 C C . ASP A 1 106 ? 22.348 5.709 -4.421 1.00 93.44 106 ASP A C 1
ATOM 798 O O . ASP A 1 106 ? 22.209 5.357 -3.252 1.00 93.44 106 ASP A O 1
ATOM 802 N N . ILE A 1 107 ? 23.525 5.567 -5.042 1.00 94.00 107 ILE A N 1
ATOM 803 C CA . ILE A 1 107 ? 24.746 5.122 -4.356 1.00 94.00 107 ILE A CA 1
ATOM 804 C C . ILE A 1 107 ? 25.603 6.321 -3.944 1.00 94.00 107 ILE A C 1
ATOM 806 O O . ILE A 1 107 ? 25.716 7.316 -4.666 1.00 94.00 107 ILE A O 1
ATOM 810 N N . THR A 1 108 ? 26.272 6.209 -2.797 1.00 94.56 108 THR A N 1
ATOM 811 C CA . THR A 1 108 ? 27.125 7.274 -2.259 1.00 94.56 108 THR A CA 1
ATOM 812 C C . THR A 1 108 ? 28.183 7.723 -3.267 1.00 94.56 108 THR A C 1
ATOM 814 O O . THR A 1 108 ? 28.960 6.920 -3.780 1.00 94.56 108 THR A O 1
ATOM 817 N N . GLY A 1 109 ? 28.241 9.032 -3.519 1.00 93.06 109 GLY A N 1
ATOM 818 C CA . GLY A 1 109 ? 29.232 9.644 -4.405 1.00 93.06 109 GLY A CA 1
ATOM 819 C C . GLY A 1 109 ? 28.900 9.572 -5.898 1.00 93.06 109 GLY A C 1
ATOM 820 O O . GLY A 1 109 ? 29.648 10.138 -6.696 1.00 93.06 109 GLY A O 1
ATOM 821 N N . ALA A 1 110 ? 27.790 8.942 -6.296 1.00 92.94 110 ALA A N 1
ATOM 822 C CA . ALA A 1 110 ? 27.356 8.975 -7.685 1.00 92.94 110 ALA A CA 1
ATOM 823 C C . ALA A 1 110 ? 26.838 10.362 -8.088 1.00 92.94 110 ALA A C 1
ATOM 825 O O . ALA A 1 110 ? 26.183 11.069 -7.322 1.00 92.94 110 ALA A O 1
ATOM 826 N N . ARG A 1 111 ? 27.137 10.747 -9.329 1.00 94.06 111 ARG A N 1
ATOM 827 C CA . ARG A 1 111 ? 26.604 11.943 -9.982 1.00 94.06 111 ARG A CA 1
ATOM 828 C C . ARG A 1 111 ? 26.149 11.553 -11.373 1.00 94.06 111 ARG A C 1
ATOM 830 O O . ARG A 1 111 ? 26.904 10.922 -12.108 1.00 94.06 111 ARG A O 1
ATOM 837 N N . TRP A 1 112 ? 24.941 11.959 -11.726 1.00 95.06 112 TRP A N 1
ATOM 838 C CA . TRP A 1 112 ? 24.319 11.598 -12.988 1.00 95.06 112 TRP A CA 1
ATOM 839 C C . TRP A 1 112 ? 23.827 12.847 -13.707 1.00 95.06 112 TRP A C 1
ATOM 841 O O . TRP A 1 112 ? 23.193 13.706 -13.099 1.00 95.06 112 TRP A O 1
ATOM 851 N N . GLY A 1 113 ? 24.118 12.938 -15.002 1.00 96.44 113 GLY A N 1
ATOM 852 C CA . GLY A 1 113 ? 23.337 13.775 -15.911 1.00 96.44 113 GLY A CA 1
ATOM 853 C C . GLY A 1 113 ? 22.077 13.026 -16.340 1.00 96.44 113 GLY A C 1
ATOM 854 O O . GLY A 1 113 ? 22.073 11.794 -16.313 1.00 96.44 113 GLY A O 1
ATOM 855 N N . LEU A 1 114 ? 21.034 13.755 -16.743 1.00 96.25 114 LEU A N 1
ATOM 856 C CA . LEU A 1 114 ? 19.747 13.171 -17.138 1.00 96.25 114 LEU A CA 1
ATOM 857 C C . LEU A 1 114 ? 19.918 12.115 -18.241 1.00 96.25 114 LEU A C 1
ATOM 859 O O . LEU A 1 114 ? 19.539 10.966 -18.036 1.00 96.25 114 LEU A O 1
ATOM 863 N N . ASP A 1 115 ? 20.601 12.473 -19.330 1.00 97.31 115 ASP A N 1
ATOM 864 C CA . ASP A 1 115 ? 20.833 11.579 -20.473 1.00 97.31 115 ASP A CA 1
ATOM 865 C C . ASP A 1 115 ? 21.570 10.291 -20.065 1.00 97.31 115 ASP A C 1
ATOM 867 O O . ASP A 1 115 ? 21.247 9.192 -20.511 1.00 97.31 115 ASP A O 1
ATOM 871 N N . GLY A 1 116 ? 22.562 10.414 -19.175 1.00 95.94 116 GLY A N 1
ATOM 872 C CA . GLY A 1 116 ? 23.346 9.277 -18.694 1.00 95.94 116 GLY A CA 1
ATOM 873 C C . GLY A 1 116 ? 22.563 8.375 -17.739 1.00 95.94 116 GLY A C 1
ATOM 874 O O . GLY A 1 116 ? 22.685 7.153 -17.816 1.00 95.94 116 GLY A O 1
ATOM 875 N N . ALA A 1 117 ? 21.754 8.963 -16.852 1.00 95.94 117 ALA A N 1
ATOM 876 C CA . ALA A 1 117 ? 20.856 8.208 -15.984 1.00 95.94 117 ALA A CA 1
ATOM 877 C C . ALA A 1 117 ? 19.830 7.435 -16.814 1.00 95.94 117 ALA A C 1
ATOM 879 O O . ALA A 1 117 ? 19.674 6.233 -16.616 1.00 95.94 117 ALA A O 1
ATOM 880 N N . GLU A 1 118 ? 19.176 8.101 -17.767 1.00 96.62 118 GLU A N 1
ATOM 881 C CA . GLU A 1 118 ? 18.170 7.484 -18.627 1.00 96.62 118 GLU A CA 1
ATOM 882 C C . GLU A 1 118 ? 18.754 6.324 -19.436 1.00 96.62 118 GLU A C 1
ATOM 884 O O . GLU A 1 118 ? 18.211 5.221 -19.386 1.00 96.62 118 GLU A O 1
ATOM 889 N N . ALA A 1 119 ? 19.895 6.526 -20.103 1.00 95.50 119 ALA A N 1
ATOM 890 C CA . ALA A 1 119 ? 20.538 5.474 -20.888 1.00 95.50 119 ALA A CA 1
ATOM 891 C C . ALA A 1 119 ? 20.869 4.233 -20.038 1.00 95.50 119 ALA A C 1
ATOM 893 O O . ALA A 1 119 ? 20.649 3.097 -20.465 1.00 95.50 119 ALA A O 1
ATOM 894 N N . VAL A 1 120 ? 21.361 4.433 -18.808 1.00 95.44 120 VAL A N 1
ATOM 895 C CA . VAL A 1 120 ? 21.634 3.325 -17.883 1.00 95.44 120 VAL A CA 1
ATOM 896 C C . VAL A 1 120 ? 20.344 2.649 -17.427 1.00 95.44 120 VAL A C 1
ATOM 898 O O . VAL A 1 120 ? 20.295 1.422 -17.402 1.00 95.44 120 VAL A O 1
ATOM 901 N N . LEU A 1 121 ? 19.296 3.403 -17.087 1.00 96.06 121 LEU A N 1
ATOM 902 C CA . LEU A 1 121 ? 18.013 2.830 -16.673 1.00 96.06 121 LEU A CA 1
ATOM 903 C C . LEU A 1 121 ? 17.359 2.012 -17.791 1.00 96.06 121 LEU A C 1
ATOM 905 O O . LEU A 1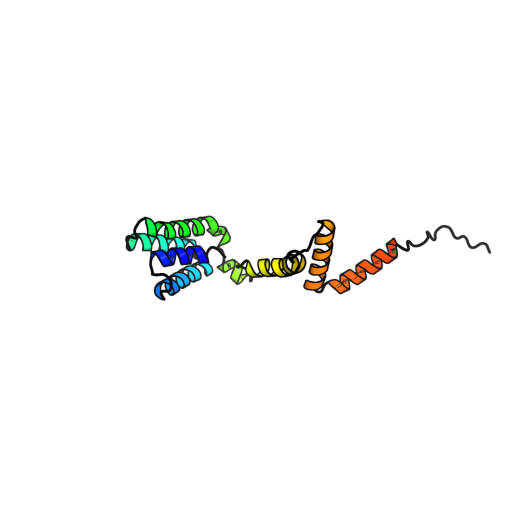 121 ? 16.883 0.912 -17.523 1.00 96.06 121 LEU A O 1
ATOM 909 N N . GLN A 1 122 ? 17.385 2.501 -19.032 1.00 95.38 122 GLN A N 1
ATOM 910 C CA . GLN A 1 122 ? 16.879 1.771 -20.198 1.00 95.38 122 GLN A CA 1
ATOM 911 C C . GLN A 1 122 ? 17.622 0.445 -20.390 1.00 95.38 122 GLN A C 1
ATOM 913 O O . GLN A 1 122 ? 16.993 -0.601 -20.543 1.00 95.38 122 GLN A O 1
ATOM 918 N N . LEU A 1 123 ? 18.957 0.459 -20.301 1.00 95.44 123 LEU A N 1
ATOM 919 C CA . LEU A 1 123 ? 19.756 -0.762 -20.387 1.00 95.44 123 LEU A CA 1
ATOM 920 C C . LEU A 1 123 ? 19.432 -1.741 -19.251 1.00 95.44 123 LEU A C 1
ATOM 922 O O . LEU A 1 123 ? 19.280 -2.938 -19.487 1.00 95.44 123 LEU A O 1
ATOM 926 N N . ARG A 1 124 ? 19.303 -1.245 -18.015 1.00 96.19 124 ARG A N 1
ATOM 927 C CA . ARG A 1 124 ? 18.928 -2.090 -16.875 1.00 96.19 124 ARG A CA 1
ATOM 928 C C . ARG A 1 124 ? 17.537 -2.694 -17.059 1.00 96.19 124 ARG A C 1
ATOM 930 O O . ARG A 1 124 ? 17.374 -3.865 -16.750 1.00 96.19 124 ARG A O 1
ATOM 937 N N . ALA A 1 125 ? 16.575 -1.944 -17.595 1.00 95.69 125 ALA A N 1
ATOM 938 C CA . ALA A 1 125 ? 15.226 -2.443 -17.853 1.00 95.69 125 ALA A CA 1
ATOM 939 C C . ALA A 1 125 ? 15.237 -3.591 -18.873 1.00 95.69 125 ALA A C 1
ATOM 941 O O . ALA A 1 125 ? 14.631 -4.628 -18.621 1.00 95.69 125 ALA A O 1
ATOM 942 N N . LEU A 1 126 ? 15.996 -3.449 -19.967 1.00 96.50 126 LEU A N 1
ATOM 943 C CA . LEU A 1 126 ? 16.182 -4.519 -20.955 1.00 96.50 126 LEU A CA 1
ATOM 944 C C . LEU A 1 126 ? 16.763 -5.788 -20.321 1.00 96.50 126 LEU A C 1
ATOM 946 O O . LEU A 1 126 ? 16.285 -6.886 -20.584 1.00 96.50 126 LEU A O 1
ATOM 950 N N . ILE A 1 127 ? 17.774 -5.645 -19.459 1.00 94.75 127 ILE A N 1
ATOM 951 C CA . ILE A 1 127 ? 18.392 -6.785 -18.768 1.00 94.75 127 ILE A CA 1
ATOM 952 C C . ILE A 1 127 ? 17.407 -7.431 -17.788 1.00 94.75 127 ILE A C 1
ATOM 954 O O . ILE A 1 127 ? 17.254 -8.649 -17.799 1.00 94.75 127 ILE A O 1
ATOM 958 N N . THR A 1 128 ? 16.726 -6.639 -16.956 1.00 93.44 128 THR A N 1
ATOM 959 C CA . THR A 1 128 ? 15.762 -7.143 -15.964 1.00 93.44 128 THR A CA 1
ATOM 960 C C . THR A 1 128 ? 14.583 -7.861 -16.623 1.00 93.44 128 THR A C 1
ATOM 962 O O . THR A 1 128 ? 14.105 -8.851 -16.074 1.00 93.44 128 THR A O 1
ATOM 965 N N . ASN A 1 129 ? 14.147 -7.408 -17.800 1.00 93.94 129 ASN A N 1
ATOM 966 C CA . ASN A 1 129 ? 13.068 -8.046 -18.553 1.00 93.94 129 ASN A CA 1
ATOM 967 C C . ASN A 1 129 ? 13.524 -9.277 -19.357 1.00 93.94 129 ASN A C 1
ATOM 969 O O . ASN A 1 129 ? 12.682 -10.059 -19.786 1.00 93.94 129 ASN A O 1
ATOM 973 N N . GLY A 1 130 ? 14.834 -9.470 -19.550 1.00 96.06 130 GLY A N 1
ATOM 974 C CA . GLY A 1 130 ? 15.383 -10.536 -20.396 1.00 96.06 130 GLY A CA 1
ATOM 975 C C . GLY A 1 130 ? 15.452 -10.195 -21.891 1.00 96.06 130 GLY A C 1
ATOM 976 O O . GLY A 1 130 ? 15.823 -11.051 -22.687 1.00 96.06 130 GLY A O 1
ATOM 977 N N . ASP A 1 131 ? 15.172 -8.947 -22.270 1.00 96.81 131 ASP A N 1
ATOM 978 C CA . ASP A 1 131 ? 15.091 -8.474 -23.662 1.00 96.81 131 ASP A CA 1
ATOM 979 C C . ASP A 1 131 ? 16.449 -8.017 -24.234 1.00 96.81 131 ASP A C 1
ATOM 981 O O . ASP A 1 131 ? 16.536 -7.494 -25.349 1.00 96.81 131 ASP A O 1
ATOM 985 N N . PHE A 1 132 ? 17.529 -8.148 -23.457 1.00 96.56 132 PHE A N 1
ATOM 986 C CA . PHE A 1 132 ? 18.832 -7.589 -23.818 1.00 96.56 132 PHE A CA 1
ATOM 987 C C . PHE A 1 132 ? 19.396 -8.164 -25.126 1.00 96.56 132 PHE A C 1
ATOM 989 O O . PHE A 1 132 ? 19.892 -7.399 -25.950 1.00 96.56 132 PHE A O 1
ATOM 996 N N . GLU A 1 133 ? 19.303 -9.477 -25.340 1.00 97.19 133 GLU A N 1
ATOM 997 C CA . GLU A 1 133 ? 19.873 -10.137 -26.526 1.00 97.19 133 GLU A CA 1
ATOM 998 C C . GLU A 1 133 ? 19.168 -9.716 -27.826 1.00 97.19 133 GLU A C 1
ATOM 1000 O O . GLU A 1 133 ? 19.816 -9.403 -28.835 1.00 97.19 133 GLU A O 1
ATOM 1005 N N . ASP A 1 134 ? 17.837 -9.628 -27.787 1.00 96.62 134 ASP A N 1
ATOM 1006 C CA . ASP A 1 134 ? 17.023 -9.174 -28.917 1.00 96.62 134 ASP A CA 1
ATOM 1007 C C . ASP A 1 134 ? 17.324 -7.709 -29.247 1.00 96.62 134 ASP A C 1
ATOM 1009 O O . ASP A 1 134 ? 17.565 -7.348 -30.408 1.00 96.62 134 ASP A O 1
ATOM 1013 N N . TYR A 1 135 ? 17.392 -6.862 -28.215 1.00 95.75 135 TYR A N 1
ATOM 1014 C CA . TYR A 1 135 ? 17.780 -5.466 -28.375 1.00 95.75 135 TYR A CA 1
ATOM 1015 C C . TYR A 1 135 ? 19.197 -5.326 -28.938 1.00 95.75 135 TYR A C 1
ATOM 1017 O O . TYR A 1 135 ? 19.423 -4.519 -29.843 1.00 95.75 135 TYR A O 1
ATOM 1025 N N . TRP A 1 136 ? 20.157 -6.104 -28.434 1.00 95.94 136 TRP A N 1
ATOM 1026 C CA . TRP A 1 136 ? 21.547 -6.036 -28.869 1.00 95.94 136 TRP A CA 1
ATOM 1027 C C . TRP A 1 136 ? 21.692 -6.396 -30.347 1.00 95.94 136 TRP A C 1
ATOM 1029 O O . TRP A 1 136 ? 22.349 -5.671 -31.101 1.00 95.94 136 TRP A O 1
ATOM 1039 N N . THR A 1 137 ? 21.005 -7.451 -30.789 1.00 96.94 137 THR A 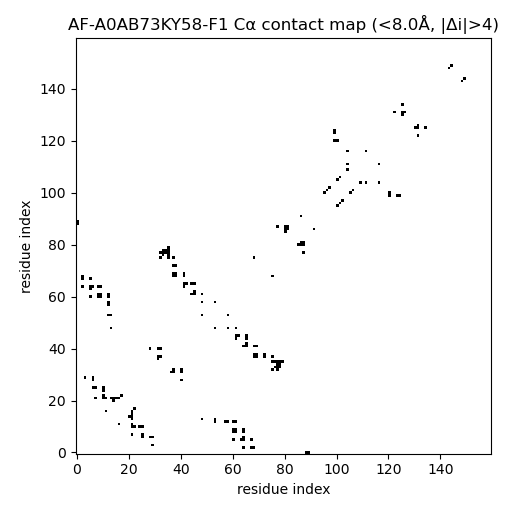N 1
ATOM 1040 C CA . THR A 1 137 ? 20.959 -7.851 -32.201 1.00 96.94 137 THR A CA 1
ATOM 1041 C C . THR A 1 137 ? 20.395 -6.730 -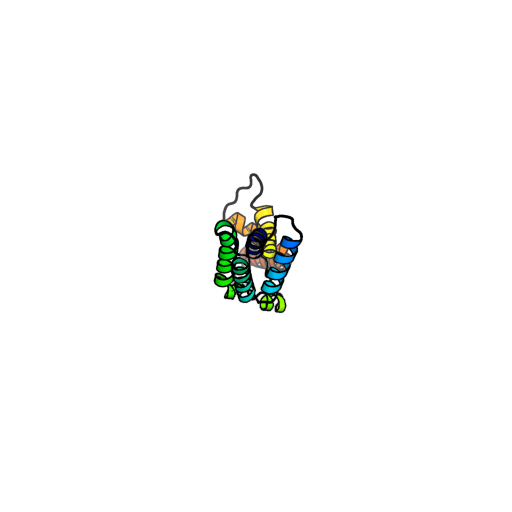33.076 1.00 96.94 137 THR A C 1
ATOM 1043 O O . THR A 1 137 ? 21.005 -6.349 -34.080 1.00 96.94 137 THR A O 1
ATOM 1046 N N . PHE A 1 138 ? 19.262 -6.146 -32.676 1.00 95.75 138 PHE A N 1
ATOM 1047 C CA . PHE A 1 138 ? 18.664 -5.004 -33.369 1.00 95.75 138 PHE A CA 1
ATOM 1048 C C . PHE A 1 138 ? 19.620 -3.801 -33.441 1.00 95.75 138 PHE A C 1
ATOM 1050 O O . PHE A 1 138 ? 19.816 -3.217 -34.514 1.00 95.75 138 PHE A O 1
ATOM 1057 N N . HIS A 1 139 ? 20.233 -3.440 -32.314 1.00 94.25 139 HIS A N 1
ATOM 1058 C CA . HIS A 1 139 ? 21.134 -2.299 -32.204 1.00 94.25 139 HIS A CA 1
ATOM 1059 C C . HIS A 1 139 ? 22.374 -2.478 -33.089 1.00 94.25 139 HIS A C 1
ATOM 1061 O O . HIS A 1 139 ? 22.726 -1.565 -33.835 1.00 94.25 139 HIS A O 1
ATOM 1067 N N . ALA A 1 140 ? 22.991 -3.663 -33.087 1.00 95.00 140 ALA A N 1
ATOM 1068 C CA . ALA A 1 140 ? 24.152 -3.969 -33.920 1.00 95.00 140 ALA A CA 1
ATOM 1069 C C . ALA A 1 140 ? 23.846 -3.833 -35.423 1.00 95.00 140 ALA A C 1
ATOM 1071 O O . ALA A 1 140 ? 24.617 -3.214 -36.158 1.00 95.00 140 ALA A O 1
ATOM 1072 N N . VAL A 1 141 ? 22.695 -4.343 -35.884 1.00 94.75 141 VAL A N 1
ATOM 1073 C CA . VAL A 1 141 ? 22.258 -4.199 -37.286 1.00 94.75 141 VAL A CA 1
ATOM 1074 C C . VAL A 1 141 ? 22.039 -2.729 -37.648 1.00 94.75 141 VAL A C 1
ATOM 1076 O O . VAL A 1 141 ? 22.437 -2.282 -38.728 1.00 94.75 141 VAL A O 1
ATOM 1079 N N . ARG A 1 142 ? 21.407 -1.961 -36.756 1.00 94.12 142 ARG A N 1
ATOM 1080 C CA . ARG A 1 142 ? 21.142 -0.536 -36.973 1.00 94.12 142 ARG A CA 1
ATOM 1081 C C . ARG A 1 142 ? 22.434 0.278 -37.040 1.00 94.12 142 ARG A C 1
ATOM 1083 O O . ARG A 1 142 ? 22.583 1.090 -37.951 1.00 94.12 142 ARG A O 1
ATOM 1090 N N . GLU A 1 143 ? 23.368 0.030 -36.128 1.00 93.25 143 GLU A N 1
ATOM 1091 C CA . GLU A 1 143 ? 24.669 0.699 -36.113 1.00 93.25 143 GLU A CA 1
ATOM 1092 C C . GLU A 1 143 ? 25.512 0.346 -37.336 1.00 93.25 143 GLU A C 1
ATOM 1094 O O . GLU A 1 143 ? 26.109 1.235 -37.941 1.00 93.25 143 GLU A O 1
ATOM 1099 N N . HIS A 1 144 ? 25.486 -0.914 -37.777 1.00 91.50 144 HIS A N 1
ATOM 1100 C CA . HIS A 1 144 ? 26.158 -1.317 -39.009 1.00 91.50 144 HIS A CA 1
ATOM 1101 C C . HIS A 1 144 ? 25.641 -0.530 -40.222 1.00 91.50 144 HIS A C 1
ATOM 1103 O O . HIS A 1 144 ? 26.436 0.016 -40.980 1.00 91.50 144 HIS A O 1
ATOM 1109 N N . ARG A 1 145 ? 24.317 -0.382 -40.372 1.00 91.56 145 ARG A N 1
ATOM 1110 C CA . ARG A 1 145 ? 23.720 0.426 -41.455 1.00 91.56 145 ARG A CA 1
ATOM 1111 C C . ARG A 1 145 ? 24.074 1.912 -41.359 1.00 91.56 145 ARG A C 1
ATOM 1113 O O . ARG A 1 145 ? 24.215 2.564 -42.388 1.00 91.56 145 ARG A O 1
ATOM 1120 N N . ARG A 1 146 ? 24.192 2.452 -40.141 1.00 91.56 146 ARG A N 1
ATOM 1121 C CA . ARG A 1 146 ? 24.554 3.857 -39.898 1.00 91.56 146 ARG A CA 1
ATOM 1122 C C . ARG A 1 146 ? 26.006 4.148 -40.273 1.00 91.56 146 ARG A C 1
ATOM 1124 O O . ARG A 1 146 ? 26.277 5.185 -40.868 1.00 91.56 146 ARG A O 1
ATOM 1131 N N . LEU A 1 147 ? 26.923 3.255 -39.900 1.00 91.69 147 LEU A N 1
ATOM 1132 C CA . LEU A 1 147 ? 28.363 3.414 -40.124 1.00 91.69 147 LEU A CA 1
ATOM 1133 C C . LEU A 1 147 ? 28.786 3.022 -41.544 1.00 91.69 147 LEU A C 1
ATOM 1135 O O . LEU A 1 147 ? 29.711 3.617 -42.091 1.00 91.69 147 LEU A O 1
ATOM 1139 N N . TYR A 1 148 ? 28.096 2.047 -42.138 1.00 86.75 148 TYR A N 1
ATOM 1140 C CA . TYR A 1 148 ? 28.360 1.524 -43.476 1.00 86.75 148 TYR A CA 1
ATOM 1141 C C . TYR A 1 148 ? 27.102 1.633 -44.351 1.00 86.75 148 TYR A C 1
ATOM 1143 O O . TYR A 1 148 ? 26.503 0.613 -44.707 1.00 86.75 148 TYR A O 1
ATOM 1151 N N . PRO A 1 149 ? 26.657 2.856 -44.696 1.00 79.44 149 PRO A N 1
ATOM 1152 C CA . PRO A 1 149 ? 25.591 3.020 -45.673 1.00 79.44 149 PRO A CA 1
ATOM 1153 C C . PRO A 1 149 ? 26.036 2.370 -46.986 1.00 79.44 149 PRO A C 1
ATOM 1155 O O . PRO A 1 149 ? 27.156 2.603 -47.447 1.00 79.44 149 PRO A O 1
ATOM 1158 N N . SER A 1 150 ? 25.191 1.513 -47.569 1.00 69.44 150 SER A N 1
ATOM 1159 C CA . SER A 1 150 ? 25.510 0.887 -48.853 1.00 69.44 150 SER A CA 1
ATOM 1160 C C . SER A 1 150 ? 25.842 1.985 -49.869 1.00 69.44 150 SER A C 1
ATOM 1162 O O . SER A 1 150 ? 25.065 2.938 -49.978 1.00 69.44 150 SER A O 1
ATOM 1164 N N . PRO A 1 151 ? 26.974 1.888 -50.594 1.00 65.06 151 PRO A N 1
ATOM 1165 C CA . PRO A 1 151 ? 27.245 2.810 -51.681 1.00 65.06 151 PRO A CA 1
ATOM 1166 C C . PRO A 1 151 ? 26.071 2.745 -52.651 1.00 65.06 151 PRO A C 1
ATOM 1168 O O . PRO A 1 151 ? 25.585 1.653 -52.950 1.00 65.06 151 PRO A O 1
ATOM 1171 N N . ASP A 1 152 ? 25.616 3.903 -53.116 1.00 62.75 152 ASP A N 1
ATOM 1172 C CA . ASP A 1 152 ? 24.566 4.009 -54.118 1.00 62.75 152 ASP A CA 1
ATOM 1173 C C . ASP A 1 152 ? 25.004 3.215 -55.364 1.00 62.75 152 ASP A C 1
ATOM 1175 O O . ASP A 1 152 ? 25.851 3.653 -56.144 1.00 62.75 152 ASP A O 1
ATOM 11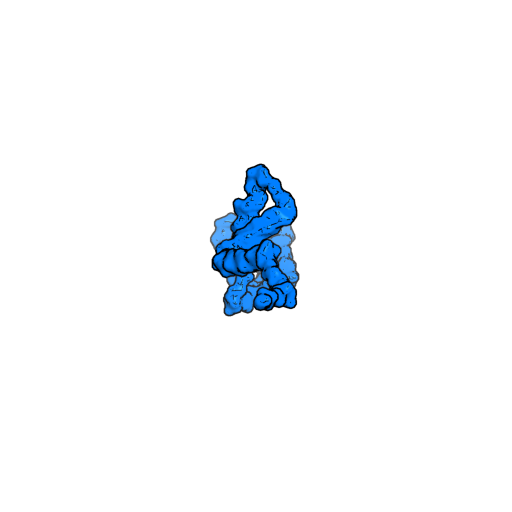79 N N . GLN A 1 153 ? 24.505 1.982 -55.516 1.00 56.06 153 GLN A N 1
ATOM 1180 C CA . GLN A 1 153 ? 24.913 1.064 -56.588 1.00 56.06 153 GLN A CA 1
ATOM 1181 C C . GLN A 1 153 ? 24.409 1.517 -57.971 1.00 56.06 153 GLN A C 1
ATOM 1183 O O . GLN A 1 153 ? 24.601 0.807 -58.954 1.00 56.06 153 GLN A O 1
ATOM 1188 N N . GLN A 1 154 ? 23.782 2.693 -58.077 1.00 56.16 154 GLN A N 1
ATOM 1189 C CA . GLN A 1 154 ? 23.173 3.182 -59.312 1.00 56.16 154 GLN A CA 1
ATOM 1190 C C . GLN A 1 154 ? 24.168 3.729 -60.352 1.00 56.16 154 GLN A C 1
ATOM 1192 O O . GLN A 1 154 ? 23.767 3.933 -61.492 1.00 56.16 154 GLN A O 1
ATOM 1197 N N . ASN A 1 155 ? 25.456 3.917 -60.023 1.00 53.19 155 ASN A N 1
ATOM 1198 C CA . ASN A 1 155 ? 26.412 4.613 -60.907 1.00 53.19 155 ASN A CA 1
ATOM 1199 C C . ASN A 1 155 ? 27.683 3.830 -61.288 1.00 53.19 155 ASN A C 1
ATOM 1201 O O . ASN A 1 155 ? 28.696 4.437 -61.634 1.00 53.19 155 ASN A O 1
ATOM 1205 N N . TYR A 1 156 ? 27.657 2.495 -61.289 1.00 59.28 156 TYR A N 1
ATOM 1206 C CA . TYR A 1 156 ? 28.756 1.709 -61.866 1.00 59.28 156 TYR A CA 1
ATOM 1207 C C . TYR A 1 156 ? 28.335 1.093 -63.200 1.00 59.28 156 TYR A C 1
ATOM 1209 O O . TYR A 1 156 ? 27.816 -0.019 -63.255 1.00 59.28 156 TYR A O 1
ATOM 1217 N N . SER A 1 157 ? 28.585 1.820 -64.292 1.00 59.25 157 SER A N 1
ATOM 1218 C CA . SER A 1 157 ? 28.603 1.221 -65.626 1.00 59.25 157 SER A CA 1
ATOM 1219 C C . SER A 1 157 ? 29.955 0.531 -65.805 1.00 59.25 157 SER A C 1
ATOM 1221 O O . SER A 1 157 ? 30.992 1.196 -65.834 1.00 59.25 157 SER A O 1
ATOM 1223 N N . LEU A 1 158 ? 29.961 -0.802 -65.852 1.00 62.00 158 LEU A N 1
ATOM 1224 C CA . LEU A 1 158 ? 31.156 -1.577 -66.182 1.00 62.00 158 LEU A CA 1
ATOM 1225 C C . LEU A 1 158 ? 31.508 -1.292 -67.647 1.00 62.00 158 LEU A C 1
ATOM 1227 O O . LEU A 1 158 ? 30.852 -1.794 -68.557 1.00 62.00 158 LEU A O 1
ATOM 1231 N N . THR A 1 159 ? 32.517 -0.456 -67.879 1.00 56.38 159 THR A N 1
ATOM 1232 C CA . THR A 1 159 ? 33.126 -0.312 -69.204 1.00 56.38 159 THR A CA 1
ATOM 1233 C C . THR A 1 159 ? 33.841 -1.614 -69.554 1.00 56.38 159 THR A C 1
ATOM 1235 O O . THR A 1 159 ? 34.795 -1.987 -68.868 1.00 56.38 159 THR A O 1
ATOM 1238 N N . ALA A 1 160 ? 33.316 -2.302 -70.571 1.00 62.38 160 ALA A N 1
ATOM 1239 C CA . ALA A 1 160 ? 33.905 -3.477 -71.209 1.00 62.38 160 ALA A CA 1
ATOM 1240 C C . ALA A 1 160 ? 35.101 -3.113 -72.100 1.00 62.38 160 ALA A C 1
ATOM 1242 O O . ALA A 1 160 ? 35.126 -1.966 -72.608 1.00 62.38 160 ALA A O 1
#

Solvent-accessible surface area (backbone atoms only — not comparable to full-atom values): 9145 Å² total; per-residue (Å²): 132,53,70,65,58,33,42,45,50,26,24,51,52,80,26,60,84,94,36,69,66,21,52,51,52,29,49,54,46,49,52,37,26,49,65,48,33,39,62,59,44,34,51,50,52,53,50,48,43,58,74,70,60,51,54,70,84,42,39,49,38,40,54,51,30,28,52,53,44,64,75,37,52,94,79,43,51,38,37,60,33,57,75,72,70,46,85,90,60,56,62,67,59,53,48,47,47,40,60,65,42,39,75,68,66,72,43,93,89,64,84,75,55,71,70,59,46,49,55,51,41,54,54,49,49,31,53,75,73,66,46,41,66,64,49,48,54,53,49,53,56,51,51,48,48,70,79,54,60,78,74,79,79,87,78,74,80,84,82,127

Secondary structure (DSSP, 8-state):
--HHHHHHHHHHHHS-TT-HHHHHHHHHHHHHHHTT-HHHHHHHHHHHHHHTT--HHHHHHHHHHHHHHHHTGGG--HHHHHHTT---STHHHHHHHIIIIIHHHSSTT----HHHHHHHHHHHHHHHHT-HHHHHHHHHHHHHHHHSPPP-GGG-----

Mean predicted aligned error: 8.38 Å

Foldseek 3Di:
DPLLVLLLLLLCLVDPPPDVSSVVSSVVLVVCLLLLNLQVSLVVSLVVCVVVVRDPVSVVSSVVSSCVSVVCSVVSVNNVCVVVVHDPDCCVVVVCCCVLQCVPQVDPPDDDDPVRSVVSSVCSVCVVVVNNVVVVVVVVVVVCCVVCPDPPPPPDDPDD

pLDDT: mean 92.07, std 9.89, range [53.19, 98.06]

Nearest PDB structures (foldseek):
  3kdw-assembly1_A-2  TM=1.998E-01  e=7.225E+00  Phocaeicola vulgatus ATCC 8482

Sequence (160 aa):
VHVAEYCWTAAHAFHPPGSREAETWAADKLTAILAGHADRAATEMTAQAAAEQLPAARREAVTTCHRYLTGHLDQLHYDTALAAGWPIATGAVEGACRHLIADRLDITGARWGLDGAEAVLQLRALITNGDFEDYWTFHAVREHRRLYPSPDQQNYSLTA